Protein AF-A0A5J5WRI2-F1 (afdb_monomer_lite)

Structure (mmCIF, N/CA/C/O backbone):
data_AF-A0A5J5WRI2-F1
#
_entry.id   AF-A0A5J5WRI2-F1
#
loop_
_atom_site.group_PDB
_atom_site.id
_atom_site.type_symbol
_atom_site.label_atom_id
_atom_site.label_alt_id
_atom_site.label_comp_id
_atom_site.label_asym_id
_atom_site.label_entity_id
_atom_site.label_seq_id
_atom_site.pdbx_PDB_ins_code
_atom_site.Cartn_x
_atom_site.Cartn_y
_atom_site.Cartn_z
_atom_site.occupancy
_atom_site.B_iso_or_equiv
_atom_site.auth_seq_id
_atom_site.auth_comp_id
_atom_site.auth_asym_id
_atom_site.auth_atom_id
_atom_site.pdbx_PDB_model_num
ATOM 1 N N . MET A 1 1 ? -26.013 9.259 34.120 1.00 47.12 1 MET A N 1
ATOM 2 C CA . MET A 1 1 ? -24.662 9.067 33.527 1.00 47.12 1 MET A CA 1
ATOM 3 C C . MET A 1 1 ? -24.661 8.643 32.042 1.00 47.12 1 MET A C 1
ATOM 5 O O . MET A 1 1 ? -23.588 8.552 31.459 1.00 47.12 1 MET A O 1
ATOM 9 N N . ASN A 1 2 ? -25.816 8.474 31.375 1.00 51.12 2 ASN A N 1
ATOM 10 C CA . ASN A 1 2 ? -25.878 8.031 29.965 1.00 51.12 2 ASN A CA 1
ATOM 11 C C . ASN A 1 2 ? -25.776 9.169 28.921 1.00 51.12 2 ASN A C 1
ATOM 13 O O . ASN A 1 2 ? -25.507 8.913 27.748 1.00 51.12 2 ASN A O 1
ATOM 17 N N . CYS A 1 3 ? -25.937 10.432 29.332 1.00 43.62 3 CYS A N 1
ATOM 18 C CA . CYS A 1 3 ? -25.928 11.583 28.419 1.00 43.62 3 CYS A CA 1
ATOM 19 C C . CYS A 1 3 ? -24.511 11.920 27.908 1.00 43.62 3 CYS A C 1
ATOM 21 O O . CYS A 1 3 ? -24.298 12.023 26.702 1.00 43.62 3 CYS A O 1
ATOM 23 N N . ALA A 1 4 ? -23.508 11.954 28.797 1.00 54.38 4 ALA A N 1
ATOM 24 C CA . ALA A 1 4 ? -22.116 12.225 28.423 1.00 54.38 4 ALA A CA 1
ATOM 25 C C . ALA A 1 4 ? -21.570 11.183 27.431 1.00 54.38 4 ALA A C 1
ATOM 27 O O . ALA A 1 4 ? -21.011 11.538 26.400 1.00 54.38 4 ALA A O 1
ATOM 28 N N . ARG A 1 5 ? -21.821 9.890 27.676 1.00 55.22 5 ARG A N 1
ATOM 29 C CA . ARG A 1 5 ? -21.358 8.793 26.806 1.00 55.22 5 ARG A CA 1
ATOM 30 C C . ARG A 1 5 ? -21.960 8.867 25.390 1.00 55.22 5 ARG A C 1
ATOM 32 O O . ARG A 1 5 ? -21.313 8.469 24.425 1.00 55.22 5 ARG A O 1
ATOM 39 N N . THR A 1 6 ? -23.164 9.428 25.259 1.00 56.97 6 THR A N 1
ATOM 40 C CA . THR A 1 6 ? -23.837 9.655 23.969 1.00 56.97 6 THR A CA 1
ATOM 41 C C . THR A 1 6 ? -23.272 10.879 23.245 1.00 56.97 6 THR A C 1
ATOM 43 O O . THR A 1 6 ? 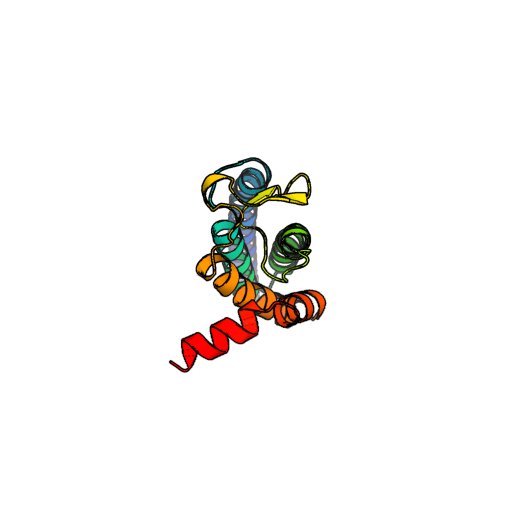-23.068 10.827 22.035 1.00 56.97 6 THR A O 1
ATOM 46 N N . ILE A 1 7 ? -22.947 11.951 23.977 1.00 61.53 7 ILE A N 1
ATOM 47 C CA . ILE A 1 7 ? -22.299 13.153 23.428 1.00 61.53 7 ILE A CA 1
ATOM 48 C C . ILE A 1 7 ? -20.899 12.817 22.911 1.00 61.53 7 ILE A C 1
ATOM 50 O O . ILE A 1 7 ? -20.597 13.159 21.771 1.00 61.53 7 ILE A O 1
ATOM 54 N N . TYR A 1 8 ? -20.089 12.076 23.678 1.00 56.31 8 TYR A N 1
ATOM 55 C CA . TYR A 1 8 ? -18.773 11.622 23.217 1.00 56.31 8 TYR A CA 1
ATOM 56 C C . TYR A 1 8 ? -18.894 10.756 21.964 1.00 56.31 8 TYR A C 1
ATOM 58 O O . TYR A 1 8 ? -18.266 11.079 20.967 1.00 56.31 8 TYR A O 1
ATOM 66 N N . LYS A 1 9 ? -19.780 9.748 21.938 1.00 59.00 9 LYS A N 1
ATOM 67 C CA . LYS A 1 9 ? -20.006 8.939 20.725 1.00 59.00 9 LYS A CA 1
ATOM 68 C C . LYS A 1 9 ? -20.426 9.777 19.518 1.00 59.00 9 LYS A C 1
ATOM 70 O O . LYS A 1 9 ? -19.949 9.523 18.419 1.00 59.00 9 LYS A O 1
ATOM 75 N N . LYS A 1 10 ? -21.291 10.778 19.704 1.00 67.62 10 LYS A N 1
ATOM 76 C CA . LYS A 1 10 ? -21.754 11.658 18.621 1.00 67.62 10 LYS A CA 1
ATOM 77 C C . LYS A 1 10 ? -20.638 12.585 18.131 1.00 67.62 10 LYS A C 1
ATOM 79 O O . LYS A 1 10 ? -20.540 12.816 16.930 1.00 67.62 10 LYS A O 1
ATOM 84 N N . LEU A 1 11 ? -19.779 13.061 19.035 1.00 64.38 11 LEU A N 1
ATOM 85 C CA . LEU A 1 11 ? -18.603 13.867 18.710 1.00 64.38 11 LEU A CA 1
ATOM 86 C C . LEU A 1 11 ? -17.560 13.036 17.947 1.00 64.38 11 LEU A C 1
ATOM 88 O O . LEU A 1 11 ? -17.089 13.481 16.902 1.00 64.38 11 LEU A O 1
ATOM 92 N N . THR A 1 12 ? -17.275 11.809 18.400 1.00 62.91 12 THR A N 1
ATOM 93 C CA . THR A 1 12 ? -16.354 10.876 17.734 1.00 62.91 12 THR A CA 1
ATOM 94 C C . THR A 1 12 ? -16.872 10.486 16.353 1.00 62.91 12 THR A C 1
ATOM 96 O O . THR A 1 12 ? -16.129 10.588 15.383 1.00 62.91 12 THR A O 1
ATOM 99 N N . LEU A 1 13 ? -18.164 10.159 16.209 1.00 65.38 13 LEU A N 1
ATOM 100 C CA . LEU A 1 13 ? -18.752 9.844 14.900 1.00 65.38 13 LEU A CA 1
ATOM 101 C C . LEU A 1 13 ? -18.693 11.032 13.929 1.00 65.38 13 LEU A C 1
ATOM 103 O O . LEU A 1 13 ? -18.528 10.842 12.725 1.00 65.38 13 LEU A O 1
ATOM 107 N N . CYS A 1 14 ? -18.855 12.257 14.435 1.00 68.25 14 CYS A N 1
ATOM 108 C CA . CYS A 1 14 ? -18.797 13.465 13.615 1.00 68.25 14 CYS A CA 1
ATOM 109 C C . CYS A 1 14 ? -17.360 13.755 13.156 1.00 68.25 14 CYS A C 1
ATOM 111 O O . CYS A 1 14 ? -17.143 14.061 11.985 1.00 68.25 14 CYS A O 1
ATOM 113 N N . LEU A 1 15 ? -16.378 13.586 14.050 1.00 68.56 15 LEU A N 1
ATOM 114 C CA . LEU A 1 15 ? -14.948 13.674 13.741 1.00 68.56 15 LEU A CA 1
ATOM 115 C C . LEU A 1 15 ? -14.525 12.619 12.716 1.00 68.56 15 LEU A C 1
ATOM 117 O O . LEU A 1 15 ? -13.955 12.980 11.688 1.00 68.56 15 LEU A O 1
ATOM 121 N N . VAL A 1 16 ? -14.881 11.351 12.938 1.00 67.69 16 VAL A N 1
ATOM 122 C CA . VAL A 1 16 ? -14.601 10.247 12.010 1.00 67.69 16 VAL A CA 1
ATOM 123 C C . VAL A 1 16 ? -15.222 10.531 10.647 1.00 67.69 16 VAL A C 1
ATOM 125 O O . VAL A 1 16 ? -14.511 10.506 9.650 1.00 67.69 16 VAL A O 1
ATOM 128 N N . ARG A 1 17 ? -16.500 10.927 10.575 1.00 66.69 17 ARG A N 1
ATOM 129 C CA . ARG A 1 17 ? -17.143 11.285 9.297 1.00 66.69 17 ARG A CA 1
ATOM 130 C C . ARG A 1 17 ? -16.430 12.418 8.566 1.00 66.69 17 ARG A C 1
ATOM 132 O O . ARG A 1 17 ? -16.285 12.346 7.346 1.00 66.69 17 ARG A O 1
ATOM 139 N N . ARG A 1 18 ? -15.957 13.438 9.286 1.00 71.44 18 ARG A N 1
ATOM 140 C CA . ARG A 1 18 ? -15.202 14.557 8.702 1.00 71.44 18 ARG A CA 1
ATOM 141 C C . ARG A 1 18 ? -13.844 14.103 8.167 1.00 71.44 18 ARG A C 1
ATOM 143 O O . ARG A 1 18 ? -13.451 14.506 7.073 1.00 71.44 18 ARG A O 1
ATOM 150 N N . ILE A 1 19 ? -13.162 13.227 8.904 1.00 69.81 19 ILE A N 1
ATOM 151 C CA . ILE A 1 19 ? -11.894 12.610 8.500 1.00 69.81 19 ILE A CA 1
ATOM 152 C C . ILE A 1 19 ? -12.114 11.741 7.253 1.00 69.81 19 ILE A C 1
ATOM 154 O O . ILE A 1 19 ? -11.434 11.935 6.247 1.00 69.81 19 ILE A O 1
ATOM 158 N N . THR A 1 20 ? -13.121 10.863 7.245 1.00 67.12 20 THR A N 1
ATOM 159 C CA . THR A 1 20 ? -13.437 10.003 6.096 1.00 67.12 20 THR A CA 1
ATOM 160 C C . THR A 1 20 ? -13.815 10.822 4.856 1.00 67.12 20 THR A C 1
ATOM 162 O O . THR A 1 20 ? -13.333 10.527 3.760 1.00 67.12 20 THR A O 1
ATOM 165 N N . GLN A 1 21 ? -14.618 11.882 4.999 1.00 65.19 21 GLN A N 1
ATOM 166 C CA . GLN A 1 21 ? -14.987 12.772 3.888 1.00 65.19 21 GLN A CA 1
ATOM 167 C C . GLN A 1 21 ? -13.797 13.567 3.335 1.00 65.19 21 GLN A C 1
ATOM 169 O O . GLN A 1 21 ? -13.744 13.801 2.133 1.00 65.19 21 GLN A O 1
ATOM 174 N N . SER A 1 22 ? -12.824 13.929 4.174 1.00 67.56 22 SER A N 1
ATOM 175 C CA . SER A 1 22 ? -11.595 14.617 3.750 1.00 67.56 22 SER A CA 1
ATOM 176 C C . SER A 1 22 ? -10.590 13.675 3.069 1.00 67.56 22 SER A C 1
ATOM 178 O O . SER A 1 22 ? -9.933 14.042 2.092 1.00 67.56 22 SER A O 1
ATOM 180 N N . ILE A 1 23 ? -10.501 12.427 3.538 1.00 68.38 23 ILE A N 1
ATOM 181 C CA . ILE A 1 23 ? -9.592 11.407 2.997 1.00 68.38 23 ILE A CA 1
ATOM 182 C C . ILE A 1 23 ? -10.042 10.927 1.610 1.00 68.38 23 ILE A C 1
ATOM 184 O O . ILE A 1 23 ? -9.216 10.755 0.718 1.00 68.38 23 ILE A O 1
ATOM 188 N N . THR A 1 24 ? -11.344 10.728 1.394 1.00 62.88 24 THR A N 1
ATOM 189 C CA . THR A 1 24 ? -11.886 10.125 0.158 1.00 62.88 24 THR A CA 1
ATOM 190 C C . THR A 1 24 ? -11.511 10.864 -1.148 1.00 62.88 24 THR A C 1
ATOM 192 O O . THR A 1 24 ? -11.066 10.196 -2.084 1.00 62.88 24 THR A O 1
ATOM 195 N N . PRO A 1 25 ? -11.597 12.207 -1.262 1.00 60.75 25 PRO A N 1
ATOM 196 C CA . PRO A 1 25 ? -11.154 12.920 -2.465 1.00 60.75 25 PRO A CA 1
ATOM 197 C C . PRO A 1 25 ? -9.628 12.918 -2.631 1.00 60.75 25 PRO A C 1
ATOM 199 O O . PRO A 1 25 ? -9.143 12.880 -3.761 1.00 60.75 25 PRO A O 1
ATOM 202 N N . ARG A 1 26 ? -8.861 12.899 -1.530 1.00 60.53 26 ARG A N 1
ATOM 203 C CA . ARG A 1 26 ? -7.394 12.792 -1.589 1.00 60.53 26 ARG A CA 1
ATOM 204 C C . ARG A 1 26 ? -6.964 11.426 -2.097 1.00 60.53 26 ARG A C 1
ATOM 206 O O . ARG A 1 26 ? -6.127 11.385 -2.987 1.00 60.53 26 ARG A O 1
ATOM 213 N N . LEU A 1 27 ? -7.586 10.346 -1.616 1.00 60.50 27 LEU A N 1
ATOM 214 C CA . LEU A 1 27 ? -7.405 8.996 -2.159 1.00 60.50 27 LEU A CA 1
ATOM 215 C C . LEU A 1 27 ? -7.680 8.981 -3.665 1.00 60.50 27 LEU A C 1
ATOM 217 O O . LEU A 1 27 ? -6.841 8.508 -4.417 1.00 60.50 27 LEU A O 1
ATOM 221 N N . ARG A 1 28 ? -8.761 9.624 -4.134 1.00 56.62 28 ARG A N 1
ATOM 222 C CA . ARG A 1 28 ? -9.063 9.763 -5.573 1.00 56.62 28 ARG A CA 1
ATOM 223 C C . ARG A 1 28 ? -7.919 10.387 -6.389 1.00 56.62 28 ARG A C 1
ATOM 225 O O . ARG A 1 28 ? -7.672 9.958 -7.512 1.00 56.62 28 ARG A O 1
ATOM 232 N N . ALA A 1 29 ? -7.195 11.348 -5.813 1.00 55.09 29 ALA A N 1
ATOM 233 C CA . ALA A 1 29 ? -6.032 11.974 -6.443 1.00 55.09 29 ALA A CA 1
ATOM 234 C C . ALA A 1 29 ? -4.800 11.048 -6.524 1.00 55.09 29 ALA A C 1
ATOM 236 O O . ALA A 1 29 ? -4.007 11.191 -7.460 1.00 55.09 29 ALA A O 1
ATOM 237 N N . TYR A 1 30 ? -4.661 10.078 -5.608 1.00 57.44 30 TYR A N 1
ATOM 238 C CA . TYR A 1 30 ? -3.641 9.025 -5.716 1.00 57.44 30 TYR A CA 1
ATOM 239 C C . TYR A 1 30 ? -3.890 8.117 -6.923 1.00 57.44 30 TYR A C 1
ATOM 241 O O . TYR A 1 30 ? -2.941 7.770 -7.614 1.00 57.44 30 TYR A O 1
ATOM 249 N N . TYR A 1 31 ? -5.147 7.791 -7.241 1.00 52.41 31 TYR A N 1
ATOM 250 C CA . TYR A 1 31 ? -5.450 6.919 -8.387 1.00 52.41 31 TYR A CA 1
ATOM 251 C C . TYR A 1 31 ? -5.267 7.592 -9.759 1.00 52.41 31 TYR A C 1
ATOM 253 O O . TYR A 1 31 ? -5.192 6.892 -10.764 1.00 52.41 31 TYR A O 1
ATOM 261 N N . ILE A 1 32 ? -5.242 8.929 -9.832 1.00 45.44 32 ILE A N 1
ATOM 262 C CA . ILE A 1 32 ? -5.311 9.672 -11.106 1.00 45.44 32 ILE A CA 1
ATOM 263 C C . ILE A 1 32 ? -3.975 10.300 -11.507 1.00 45.44 32 ILE A C 1
ATOM 265 O O . ILE A 1 32 ? -3.697 10.436 -12.698 1.00 45.44 32 ILE A O 1
ATOM 269 N N . THR A 1 33 ? -3.148 10.727 -10.554 1.00 42.94 33 THR A N 1
ATOM 270 C CA . THR A 1 33 ? -1.937 11.469 -10.919 1.00 42.94 33 THR A CA 1
ATOM 271 C C . THR A 1 33 ? -0.831 10.514 -11.385 1.00 42.94 33 THR A C 1
ATOM 273 O O . THR A 1 33 ? -0.615 9.506 -10.732 1.00 42.94 33 THR A O 1
ATOM 276 N N . PRO A 1 34 ? -0.095 10.803 -12.477 1.00 45.88 34 PRO A N 1
ATOM 277 C CA . PRO A 1 34 ? 1.120 10.098 -12.896 1.00 45.88 34 PRO A CA 1
ATOM 278 C C . PRO A 1 34 ? 2.374 10.899 -12.488 1.00 45.88 34 PRO A C 1
ATOM 280 O O . PRO A 1 34 ? 3.339 11.016 -13.235 1.00 45.88 34 PRO A O 1
ATOM 283 N N . LEU A 1 35 ? 2.347 11.540 -11.319 1.00 42.84 35 LEU A N 1
ATOM 284 C CA . LEU A 1 35 ? 3.485 12.286 -10.804 1.00 42.84 35 LEU A CA 1
ATOM 285 C C . LEU A 1 35 ? 4.537 11.322 -10.233 1.00 42.84 35 LEU A C 1
ATOM 287 O O . LEU A 1 35 ? 4.356 10.853 -9.123 1.00 42.84 35 LEU A O 1
ATOM 291 N N . PHE A 1 36 ? 5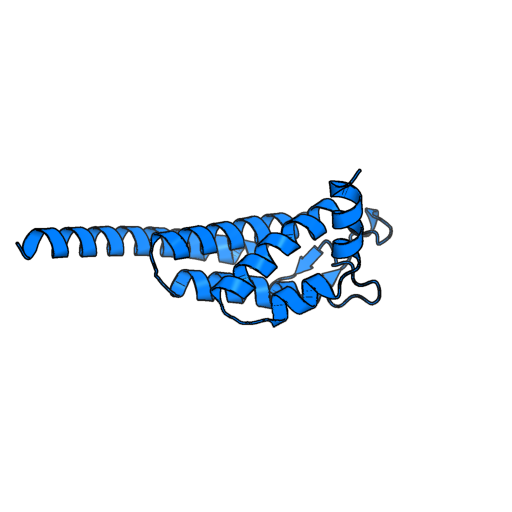.586 11.048 -11.014 1.00 39.28 36 PHE A N 1
ATOM 292 C CA . PHE A 1 36 ? 6.994 10.645 -10.760 1.00 39.28 36 PHE A CA 1
ATOM 293 C C . PHE A 1 36 ? 7.496 10.105 -9.385 1.00 39.28 36 PHE A C 1
ATOM 295 O O . PHE A 1 36 ? 8.605 9.589 -9.317 1.00 39.28 36 PHE A O 1
ATOM 302 N N . ARG A 1 37 ? 6.747 10.202 -8.283 1.00 50.62 37 ARG A N 1
ATOM 303 C CA . ARG A 1 37 ? 7.075 9.739 -6.930 1.00 50.62 37 ARG A CA 1
ATOM 304 C C . ARG A 1 37 ? 5.804 9.290 -6.196 1.00 50.62 37 ARG A C 1
ATOM 306 O O . ARG A 1 37 ? 5.317 9.965 -5.287 1.00 50.62 37 ARG A O 1
ATOM 313 N N . HIS A 1 38 ? 5.238 8.167 -6.627 1.00 60.31 38 HIS A N 1
ATOM 314 C CA . HIS A 1 38 ? 3.969 7.662 -6.087 1.00 60.31 38 HIS A CA 1
ATOM 315 C C . HIS A 1 38 ? 4.115 6.699 -4.925 1.00 60.31 38 HIS A C 1
ATOM 317 O O . HIS A 1 38 ? 3.280 6.719 -4.025 1.00 60.31 38 HIS A O 1
ATOM 323 N N . LEU A 1 39 ? 5.184 5.910 -4.896 1.00 62.31 39 LEU A N 1
ATOM 324 C CA . LEU A 1 39 ? 5.294 4.783 -3.975 1.00 62.31 39 LEU A CA 1
ATOM 325 C C . LEU A 1 39 ? 5.420 5.245 -2.507 1.00 62.31 39 LEU A C 1
ATOM 327 O O . LEU A 1 39 ? 4.564 4.931 -1.683 1.00 62.31 39 LEU A O 1
ATOM 331 N N . VAL A 1 40 ? 6.340 6.176 -2.216 1.00 66.88 40 VAL A N 1
ATOM 332 C CA . VAL A 1 40 ? 6.480 6.809 -0.881 1.00 66.88 40 VAL A CA 1
ATOM 333 C C . VAL A 1 40 ? 5.186 7.466 -0.400 1.00 66.88 40 VAL A C 1
ATOM 335 O O . VAL A 1 40 ? 4.868 7.474 0.791 1.00 66.88 40 VAL A O 1
ATOM 338 N N . ARG A 1 41 ? 4.421 8.061 -1.320 1.00 67.69 41 ARG A N 1
ATOM 339 C CA . ARG A 1 41 ? 3.186 8.753 -0.960 1.00 67.69 41 ARG A CA 1
ATOM 340 C C . ARG A 1 41 ? 2.103 7.752 -0.543 1.00 67.69 41 ARG A C 1
ATOM 342 O O . ARG A 1 41 ? 1.348 8.044 0.382 1.00 67.69 41 ARG A O 1
ATOM 349 N N . CYS A 1 42 ? 2.052 6.591 -1.194 1.00 72.62 42 CYS A N 1
ATOM 350 C CA . CYS A 1 42 ? 1.136 5.514 -0.834 1.00 72.62 42 CYS A CA 1
ATOM 351 C C . CYS A 1 42 ? 1.490 4.927 0.536 1.00 72.62 42 CYS A C 1
ATOM 353 O O . CYS A 1 42 ? 0.592 4.790 1.362 1.00 72.62 42 CYS A O 1
ATOM 355 N N . ASN A 1 43 ? 2.781 4.733 0.833 1.00 75.19 43 ASN A N 1
ATOM 356 C CA . ASN A 1 43 ? 3.252 4.257 2.144 1.00 75.19 43 ASN A CA 1
ATOM 357 C C . ASN A 1 43 ? 2.769 5.169 3.279 1.00 75.19 43 ASN A C 1
ATOM 359 O O . ASN A 1 43 ? 2.150 4.721 4.239 1.00 75.19 43 ASN A O 1
ATOM 363 N N . ARG A 1 44 ? 2.932 6.489 3.119 1.00 77.75 44 ARG A N 1
ATOM 364 C CA . ARG A 1 44 ? 2.451 7.472 4.107 1.00 77.75 44 ARG A CA 1
ATOM 365 C C . ARG A 1 44 ? 0.929 7.470 4.268 1.00 77.75 44 ARG A C 1
ATOM 367 O O . ARG A 1 44 ? 0.430 7.770 5.351 1.00 77.75 44 ARG A O 1
ATOM 374 N N . ALA A 1 45 ? 0.187 7.192 3.197 1.00 82.12 45 ALA A N 1
ATOM 375 C CA . ALA A 1 45 ? -1.266 7.085 3.260 1.00 82.12 45 ALA A CA 1
ATOM 376 C C . ALA A 1 45 ? -1.697 5.818 4.015 1.00 82.12 45 ALA A C 1
ATOM 378 O O . ALA A 1 45 ? -2.575 5.907 4.871 1.00 82.12 45 ALA A O 1
ATOM 379 N N . VAL A 1 46 ? -1.055 4.678 3.745 1.00 85.25 46 VAL A N 1
ATOM 380 C CA . VAL A 1 46 ? -1.298 3.398 4.430 1.00 85.25 46 VAL A CA 1
ATOM 381 C C . VAL A 1 46 ? -0.984 3.518 5.924 1.00 85.25 46 VAL A C 1
ATOM 383 O O . VAL A 1 46 ? -1.875 3.278 6.739 1.00 85.25 46 VAL A O 1
ATOM 386 N N . GLY A 1 47 ? 0.198 4.017 6.294 1.00 86.12 47 GLY A N 1
ATOM 387 C CA . GLY A 1 47 ? 0.577 4.207 7.700 1.00 86.12 47 GLY A CA 1
ATOM 388 C C . GLY A 1 47 ? -0.318 5.203 8.446 1.00 86.12 47 GLY A C 1
ATOM 389 O O . GLY A 1 47 ? -0.676 4.994 9.608 1.00 86.12 47 GLY A O 1
ATOM 390 N N . GLY A 1 48 ? -0.779 6.261 7.767 1.00 87.19 48 GLY A N 1
ATOM 391 C CA . GLY A 1 48 ? -1.756 7.201 8.328 1.00 87.19 48 GLY A CA 1
ATOM 392 C C . GLY A 1 48 ? -3.131 6.568 8.578 1.00 87.19 48 GLY A C 1
ATOM 393 O O . GLY A 1 48 ? -3.767 6.842 9.600 1.00 87.19 48 GLY A O 1
ATOM 394 N N . LEU A 1 49 ? -3.589 5.699 7.672 1.00 86.44 49 LEU A N 1
ATOM 395 C CA . LEU A 1 49 ? -4.842 4.956 7.828 1.00 86.44 49 LEU A CA 1
ATOM 396 C C . LEU A 1 49 ? -4.742 3.914 8.949 1.00 86.44 49 LEU A C 1
ATOM 398 O O . LEU A 1 49 ? -5.662 3.832 9.760 1.00 86.44 49 LEU A O 1
ATOM 402 N N . LEU A 1 50 ? -3.620 3.196 9.050 1.00 86.62 50 LEU A N 1
ATOM 403 C CA . LEU A 1 50 ? -3.345 2.247 10.136 1.00 86.62 50 LEU A CA 1
ATOM 404 C C . LEU A 1 50 ? -3.306 2.939 11.502 1.00 86.62 50 LEU A C 1
ATOM 406 O O . LEU A 1 50 ? -3.965 2.498 12.438 1.00 86.62 50 LEU A O 1
ATOM 410 N N . SER A 1 51 ? -2.633 4.087 11.600 1.00 86.75 51 SER A N 1
ATOM 411 C CA . SER A 1 51 ? -2.610 4.882 12.837 1.00 86.75 51 SER A CA 1
ATOM 412 C C . SER A 1 51 ? -4.013 5.346 13.240 1.00 86.75 51 SER A C 1
ATOM 414 O O . SER A 1 51 ? -4.374 5.350 14.414 1.00 86.75 51 SER A O 1
ATOM 416 N N . THR A 1 52 ? -4.838 5.727 12.259 1.00 85.44 52 THR A N 1
ATOM 417 C CA . THR A 1 52 ? -6.227 6.137 12.513 1.00 85.44 52 THR A CA 1
ATOM 418 C C . THR A 1 52 ? -7.087 4.950 12.944 1.00 85.44 52 THR A C 1
ATOM 420 O O . THR A 1 52 ? -7.946 5.113 13.809 1.00 85.44 52 THR A O 1
ATOM 423 N N . TYR A 1 53 ? -6.853 3.761 12.384 1.00 86.88 53 TYR A N 1
ATOM 424 C CA . TYR A 1 53 ? -7.492 2.520 12.820 1.00 86.88 53 TYR A CA 1
ATOM 425 C C . TYR A 1 53 ? -7.151 2.202 14.280 1.00 86.88 53 TYR A C 1
ATOM 427 O O . TYR A 1 53 ? -8.067 2.012 15.072 1.00 86.88 53 TYR A O 1
ATOM 435 N N . ASP A 1 54 ? -5.875 2.267 14.665 1.00 84.94 54 ASP A N 1
ATOM 436 C CA . ASP A 1 54 ? -5.443 2.008 16.045 1.00 84.94 54 ASP A CA 1
ATOM 437 C C . ASP A 1 54 ? -6.049 3.022 17.049 1.00 84.94 54 ASP A C 1
ATOM 439 O O . ASP A 1 54 ? -6.325 2.674 18.196 1.00 84.94 54 ASP A O 1
ATOM 443 N N . LEU A 1 55 ? -6.316 4.266 16.622 1.00 84.00 55 LEU A N 1
ATOM 444 C CA . LEU A 1 55 ? -6.930 5.311 17.461 1.00 84.00 55 LEU A CA 1
ATOM 445 C C . LEU A 1 55 ? -8.466 5.266 17.520 1.00 84.00 55 LEU A C 1
ATOM 447 O O . LEU A 1 55 ? -9.052 5.631 18.539 1.00 84.00 55 LEU A O 1
ATOM 451 N N . SER A 1 56 ? -9.129 4.902 16.421 1.00 82.50 56 SER A N 1
ATOM 452 C CA . SER A 1 56 ? -10.599 4.933 16.306 1.00 82.50 56 SER A CA 1
ATOM 453 C C . SER A 1 56 ? -11.259 3.577 16.547 1.00 82.50 56 SER A C 1
ATOM 455 O O . SER A 1 56 ? -12.401 3.535 16.998 1.00 82.50 56 SER A O 1
ATOM 457 N N . GLY A 1 57 ? -10.558 2.481 16.250 1.00 82.06 57 GLY A N 1
ATOM 458 C CA . GLY A 1 57 ? -11.107 1.126 16.210 1.00 82.06 57 GLY A CA 1
ATOM 459 C C . GLY A 1 57 ? -12.064 0.870 15.037 1.00 82.06 57 GLY A C 1
ATOM 460 O O . GLY A 1 57 ? -12.726 -0.165 15.014 1.00 82.06 57 GLY A O 1
ATOM 461 N N . ASP A 1 58 ? -12.176 1.793 14.074 1.00 83.19 58 ASP A N 1
ATOM 462 C CA . ASP A 1 58 ? -13.117 1.670 12.958 1.00 83.19 58 ASP A CA 1
ATOM 463 C C . ASP A 1 58 ? -12.505 0.897 11.777 1.00 83.19 58 ASP A C 1
ATOM 465 O O . ASP A 1 58 ? -11.616 1.392 11.078 1.00 83.19 58 ASP A O 1
ATOM 469 N N . ASN A 1 59 ? -13.065 -0.277 11.467 1.00 84.00 59 ASN A N 1
ATOM 470 C CA . ASN A 1 59 ? -12.615 -1.156 10.371 1.00 84.00 59 ASN A CA 1
ATOM 471 C C . ASN A 1 59 ? -12.601 -0.493 8.981 1.00 84.00 59 ASN A C 1
ATOM 473 O O . ASN A 1 59 ? -11.873 -0.933 8.096 1.00 84.00 59 ASN A O 1
ATOM 477 N N . ILE A 1 60 ? -13.345 0.601 8.786 1.00 85.12 60 ILE A N 1
ATOM 478 C CA . ILE A 1 60 ? -13.383 1.357 7.522 1.00 85.12 60 ILE A CA 1
ATOM 479 C C . ILE A 1 60 ? -11.980 1.845 7.122 1.00 85.12 60 ILE A C 1
ATOM 481 O O . ILE A 1 60 ? -11.655 1.909 5.934 1.00 85.12 60 ILE A O 1
ATOM 485 N N . PHE A 1 61 ? -11.136 2.213 8.091 1.00 85.31 61 PHE A N 1
ATOM 486 C CA . PHE A 1 61 ? -9.771 2.663 7.803 1.00 85.31 61 PHE A CA 1
ATOM 487 C C . PHE A 1 61 ? -8.866 1.503 7.391 1.00 85.31 61 PHE A C 1
ATOM 489 O O . PHE A 1 61 ? -8.071 1.657 6.463 1.00 85.31 61 PHE A O 1
ATOM 496 N N . LEU A 1 62 ? -9.045 0.340 8.020 1.00 86.81 62 LEU A N 1
ATOM 497 C CA . LEU A 1 62 ? -8.324 -0.884 7.686 1.00 86.81 62 LEU A CA 1
ATOM 498 C C . LEU A 1 62 ? -8.684 -1.376 6.276 1.00 86.81 62 LEU A C 1
ATOM 500 O O . LEU A 1 62 ? -7.795 -1.679 5.486 1.00 86.81 62 LEU A O 1
ATOM 504 N N . GLU A 1 63 ? -9.971 -1.372 5.917 1.00 87.12 63 GLU A N 1
ATOM 505 C CA . GLU A 1 63 ? -10.440 -1.732 4.570 1.00 87.12 63 GLU A CA 1
ATOM 506 C C . GLU A 1 63 ? -9.854 -0.816 3.488 1.00 87.12 63 GLU A C 1
ATOM 508 O O . GLU A 1 63 ? -9.435 -1.282 2.428 1.00 87.12 63 GLU A O 1
ATOM 513 N N . LYS A 1 64 ? -9.761 0.492 3.759 1.00 85.25 64 LYS A N 1
ATOM 514 C CA . LYS A 1 64 ? -9.135 1.445 2.831 1.00 85.25 64 LYS A CA 1
ATOM 515 C C . LYS A 1 64 ? -7.630 1.234 2.703 1.00 85.25 64 LYS A C 1
ATOM 517 O O . LYS A 1 6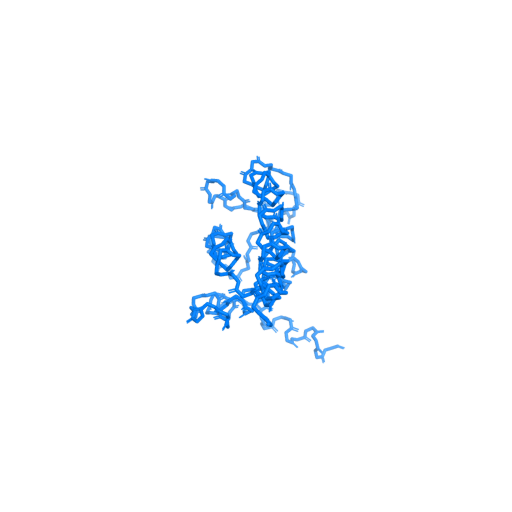4 ? -7.106 1.339 1.598 1.00 85.25 64 LYS A O 1
ATOM 522 N N . ALA A 1 65 ? -6.937 0.953 3.807 1.00 86.94 65 ALA A N 1
ATOM 523 C CA . ALA A 1 65 ? -5.510 0.637 3.777 1.00 86.94 65 ALA A CA 1
ATOM 524 C C . ALA A 1 65 ? -5.252 -0.627 2.941 1.00 86.94 65 ALA A C 1
ATOM 526 O O . ALA A 1 65 ? -4.349 -0.641 2.104 1.00 86.94 65 ALA A O 1
ATOM 527 N N . ARG A 1 66 ? -6.115 -1.638 3.098 1.00 88.12 66 ARG A N 1
ATOM 528 C CA . ARG A 1 66 ? -6.094 -2.876 2.318 1.00 88.12 66 ARG A CA 1
ATOM 529 C C . ARG A 1 66 ? -6.293 -2.634 0.817 1.00 88.12 66 ARG A C 1
ATOM 531 O O . ARG A 1 66 ? -5.509 -3.156 0.037 1.00 88.12 66 ARG A O 1
ATOM 538 N N . ASP A 1 67 ? -7.275 -1.826 0.402 1.00 85.62 67 ASP A N 1
ATOM 539 C CA . ASP A 1 67 ? -7.502 -1.522 -1.030 1.00 85.62 67 ASP A CA 1
ATOM 540 C C . ASP A 1 67 ? -6.285 -0.847 -1.682 1.00 85.62 67 ASP A C 1
ATOM 542 O O . ASP A 1 67 ? -5.949 -1.145 -2.827 1.00 85.62 67 ASP A O 1
ATOM 546 N N . ILE A 1 68 ? -5.586 0.033 -0.959 1.00 82.75 68 ILE A N 1
ATOM 547 C CA . ILE A 1 68 ? -4.359 0.662 -1.469 1.00 82.75 68 ILE A CA 1
ATOM 548 C C . ILE A 1 68 ? -3.244 -0.379 -1.591 1.00 82.75 68 ILE A C 1
ATOM 550 O O . ILE A 1 68 ? -2.617 -0.470 -2.643 1.00 82.75 68 ILE A O 1
ATOM 554 N N . ALA A 1 69 ? -3.015 -1.178 -0.547 1.00 84.62 69 ALA A N 1
ATOM 555 C CA . ALA A 1 69 ? -1.961 -2.188 -0.542 1.00 84.62 69 ALA A CA 1
ATOM 556 C C . ALA A 1 69 ? -2.188 -3.284 -1.594 1.00 84.62 69 ALA A C 1
ATOM 558 O O . ALA A 1 69 ? -1.252 -3.668 -2.289 1.00 84.62 69 ALA A O 1
ATOM 559 N N . ASP A 1 70 ? -3.431 -3.731 -1.790 1.00 85.38 70 ASP A N 1
ATOM 560 C CA . ASP A 1 70 ? -3.777 -4.728 -2.811 1.00 85.38 70 ASP A CA 1
ATOM 561 C C . ASP A 1 70 ? -3.454 -4.232 -4.230 1.00 85.38 70 ASP A C 1
ATOM 563 O O . ASP A 1 70 ? -3.053 -5.013 -5.090 1.00 85.38 70 ASP A O 1
ATOM 567 N N . ARG A 1 71 ? -3.548 -2.921 -4.470 1.00 81.12 71 ARG A N 1
ATOM 568 C CA . ARG A 1 71 ? -3.165 -2.297 -5.748 1.00 81.12 71 ARG A CA 1
ATOM 569 C C . ARG A 1 71 ? -1.671 -2.045 -5.886 1.00 81.12 71 ARG A C 1
ATOM 571 O O . ARG A 1 71 ? -1.218 -1.815 -7.003 1.00 81.12 71 ARG A O 1
ATOM 578 N N . LEU A 1 72 ? -0.928 -2.058 -4.782 1.00 79.69 72 LEU A N 1
ATOM 579 C CA . LEU A 1 72 ? 0.532 -1.986 -4.777 1.00 79.69 72 LEU A CA 1
ATOM 580 C C . LEU A 1 72 ? 1.171 -3.359 -5.021 1.00 79.69 72 LEU A C 1
ATOM 582 O O . LEU A 1 72 ? 2.273 -3.411 -5.554 1.00 79.69 72 LEU A O 1
ATOM 586 N N . LEU A 1 73 ? 0.477 -4.467 -4.729 1.00 81.50 73 LEU A N 1
ATOM 587 C CA . LEU A 1 73 ? 0.995 -5.831 -4.930 1.00 81.50 73 LEU A CA 1
ATOM 588 C C . LEU A 1 73 ? 1.593 -6.106 -6.327 1.00 81.50 73 LEU A C 1
ATOM 590 O O . LEU A 1 73 ? 2.650 -6.734 -6.377 1.00 81.50 73 LEU A O 1
ATOM 594 N N . PRO A 1 74 ? 1.011 -5.640 -7.452 1.00 79.19 74 PRO A N 1
ATOM 595 C CA . PRO A 1 74 ? 1.605 -5.837 -8.776 1.00 79.19 74 PRO A CA 1
ATOM 596 C C . PRO A 1 74 ? 2.966 -5.152 -8.956 1.00 79.19 74 PRO A C 1
ATOM 598 O O . PRO A 1 74 ? 3.734 -5.552 -9.823 1.00 79.19 74 PRO A O 1
ATOM 601 N N . ALA A 1 75 ? 3.298 -4.139 -8.145 1.00 76.69 75 ALA A N 1
ATOM 602 C CA . ALA A 1 75 ? 4.607 -3.486 -8.201 1.00 76.69 75 ALA A CA 1
ATOM 603 C C . ALA A 1 75 ? 5.742 -4.439 -7.811 1.00 76.69 75 ALA A C 1
ATOM 605 O O . ALA A 1 75 ? 6.868 -4.245 -8.259 1.00 76.69 75 ALA A O 1
ATOM 606 N N . TRP A 1 76 ? 5.433 -5.450 -6.994 1.00 76.31 76 TRP A N 1
ATOM 607 C CA . TRP A 1 76 ? 6.368 -6.440 -6.465 1.00 76.31 76 TRP A CA 1
ATOM 608 C C . TRP A 1 76 ? 6.535 -7.660 -7.375 1.00 76.31 76 TRP A C 1
ATOM 610 O O . TRP A 1 76 ? 7.383 -8.507 -7.105 1.00 76.31 76 TRP A O 1
ATOM 620 N N . ASP A 1 77 ? 5.736 -7.774 -8.440 1.00 77.94 77 ASP A N 1
ATOM 621 C CA . ASP A 1 77 ? 5.816 -8.883 -9.391 1.00 77.94 77 ASP A CA 1
ATOM 622 C C . ASP A 1 77 ? 6.928 -8.627 -10.416 1.00 77.94 77 ASP A C 1
ATOM 624 O O . ASP A 1 77 ? 6.690 -8.315 -11.584 1.00 77.94 77 ASP A O 1
ATOM 628 N N . THR A 1 78 ? 8.173 -8.674 -9.940 1.00 75.75 78 THR A N 1
ATOM 629 C CA . THR A 1 78 ? 9.366 -8.482 -10.766 1.00 75.75 78 THR A CA 1
ATOM 630 C C . THR A 1 78 ? 10.274 -9.707 -10.685 1.00 75.75 78 THR A C 1
ATOM 632 O O . THR A 1 78 ? 10.422 -10.303 -9.616 1.00 75.75 78 THR A O 1
ATOM 635 N N . PRO A 1 79 ? 10.939 -10.091 -11.789 1.00 71.81 79 PRO A N 1
ATOM 636 C CA . PRO A 1 79 ? 11.832 -11.251 -11.797 1.00 71.81 79 PRO A CA 1
ATOM 637 C C . PRO A 1 79 ? 13.055 -11.076 -10.882 1.00 71.81 79 PRO A C 1
ATOM 639 O O . PRO A 1 79 ? 13.659 -12.063 -10.474 1.00 71.81 79 PRO A O 1
ATOM 642 N N . SER A 1 80 ? 13.424 -9.836 -10.547 1.00 69.56 80 SER A N 1
ATOM 643 C CA . SER A 1 80 ? 14.509 -9.512 -9.614 1.00 69.56 80 SER A CA 1
ATOM 644 C C . SER A 1 80 ? 14.069 -9.488 -8.143 1.00 69.56 80 SER A C 1
ATOM 646 O O . SER A 1 80 ? 14.923 -9.466 -7.256 1.00 69.56 80 SER A O 1
ATOM 648 N N . GLY A 1 81 ? 12.761 -9.477 -7.858 1.00 70.88 81 GLY A N 1
ATOM 649 C CA . GLY A 1 81 ? 12.230 -9.307 -6.503 1.00 70.88 81 GLY A CA 1
ATOM 650 C C . GLY A 1 81 ? 12.472 -7.910 -5.919 1.00 70.88 81 GLY A C 1
ATOM 651 O O . GLY A 1 81 ? 12.484 -7.750 -4.701 1.00 70.88 81 GLY A O 1
ATOM 652 N N . ILE A 1 82 ? 12.718 -6.905 -6.767 1.00 73.12 82 ILE A N 1
ATOM 653 C CA . ILE A 1 82 ? 12.787 -5.491 -6.374 1.00 73.12 82 ILE A CA 1
ATOM 654 C C . ILE A 1 82 ? 11.583 -4.777 -6.994 1.00 73.12 82 ILE A C 1
ATOM 656 O O . ILE A 1 82 ? 11.404 -4.883 -8.213 1.00 73.12 82 ILE A O 1
ATOM 660 N N . PRO A 1 83 ? 10.756 -4.064 -6.209 1.00 73.00 83 PRO A N 1
ATOM 661 C CA . PRO A 1 83 ? 9.549 -3.458 -6.742 1.00 73.00 83 PRO A CA 1
ATOM 662 C C . PRO A 1 83 ? 9.859 -2.328 -7.732 1.00 73.00 83 PRO A C 1
ATOM 664 O O . PRO A 1 83 ? 10.901 -1.666 -7.669 1.00 73.00 83 PRO A O 1
ATOM 667 N N . TYR A 1 84 ? 8.938 -2.103 -8.666 1.00 74.25 84 TYR A N 1
ATOM 668 C CA . TYR A 1 84 ? 9.004 -0.981 -9.602 1.00 74.25 84 TYR A CA 1
ATOM 669 C C . TYR A 1 84 ? 8.737 0.357 -8.894 1.00 74.25 84 TYR A C 1
ATOM 671 O O . TYR A 1 84 ? 7.821 0.467 -8.083 1.00 74.25 84 TYR A O 1
ATOM 679 N N . ASN A 1 85 ? 9.468 1.417 -9.257 1.00 68.56 85 ASN A N 1
ATOM 680 C CA . ASN A 1 85 ? 9.320 2.729 -8.600 1.00 68.56 85 ASN A CA 1
ATOM 681 C C . ASN A 1 85 ? 7.999 3.448 -8.935 1.00 68.56 85 ASN A C 1
ATOM 683 O O . ASN A 1 85 ? 7.548 4.324 -8.188 1.00 68.56 85 ASN A O 1
ATOM 687 N N . ILE A 1 86 ? 7.414 3.157 -10.102 1.00 68.44 86 ILE A N 1
ATOM 688 C CA . ILE A 1 86 ? 6.191 3.800 -10.583 1.00 68.44 86 ILE A CA 1
ATOM 689 C C . ILE A 1 86 ? 5.141 2.724 -10.806 1.00 68.44 86 ILE A C 1
ATOM 691 O O . ILE A 1 86 ? 5.336 1.805 -11.596 1.00 68.44 86 ILE A O 1
ATOM 695 N N . ILE A 1 87 ? 3.993 2.887 -10.155 1.00 69.00 87 ILE A N 1
ATOM 696 C CA . ILE A 1 87 ? 2.813 2.062 -10.383 1.00 69.00 87 ILE A CA 1
ATOM 697 C C . ILE A 1 87 ? 1.595 2.938 -10.634 1.00 69.00 87 ILE A C 1
ATOM 699 O O . ILE A 1 87 ? 1.338 3.922 -9.938 1.00 69.00 87 ILE A O 1
ATOM 703 N N . ASN A 1 88 ? 0.830 2.576 -11.658 1.00 67.56 88 ASN A N 1
ATOM 704 C CA . ASN A 1 88 ? -0.469 3.164 -11.912 1.00 67.56 88 ASN A CA 1
ATOM 705 C C . ASN A 1 88 ? -1.537 2.406 -11.109 1.00 67.56 88 ASN A C 1
ATOM 707 O O . ASN A 1 88 ? -1.975 1.339 -11.519 1.00 67.56 88 ASN A O 1
ATOM 711 N N . LEU A 1 89 ? -2.012 2.984 -10.004 1.00 65.00 89 LEU A N 1
ATOM 712 C CA . LEU A 1 89 ? -3.022 2.374 -9.120 1.00 65.00 89 LEU A CA 1
ATOM 713 C C . LEU A 1 89 ? -4.404 2.160 -9.774 1.00 65.00 89 LEU A C 1
ATOM 715 O O . LEU A 1 89 ? -5.251 1.457 -9.215 1.00 65.00 89 LEU A O 1
ATOM 719 N N . ALA A 1 90 ? -4.672 2.796 -10.920 1.00 64.81 90 ALA A N 1
ATOM 720 C CA . ALA A 1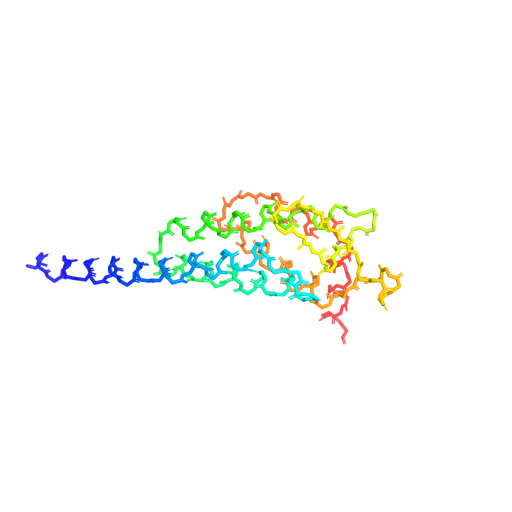 90 ? -5.917 2.623 -11.668 1.00 64.81 90 ALA A CA 1
ATOM 721 C C . ALA A 1 90 ? -5.836 1.496 -12.706 1.00 64.81 90 ALA A C 1
ATOM 723 O O . ALA A 1 90 ? -6.849 0.860 -12.982 1.00 64.81 90 ALA A O 1
ATOM 724 N N . ARG A 1 91 ? -4.654 1.255 -13.290 1.00 63.81 91 ARG A N 1
ATOM 725 C CA . ARG A 1 91 ? -4.444 0.231 -14.333 1.00 63.81 91 ARG A CA 1
ATOM 726 C C . ARG A 1 91 ? -3.608 -0.967 -13.878 1.00 63.81 91 ARG A C 1
ATOM 728 O O . ARG A 1 91 ? -3.518 -1.929 -14.623 1.00 63.81 91 ARG A O 1
ATOM 735 N N . GLY A 1 92 ? -2.974 -0.901 -12.710 1.00 63.06 92 GLY A N 1
ATOM 736 C CA . GLY A 1 92 ? -2.047 -1.919 -12.205 1.00 63.06 92 GLY A CA 1
ATOM 737 C C . GLY A 1 92 ? -0.700 -1.976 -12.935 1.00 63.06 92 GLY A C 1
ATOM 738 O O . GLY A 1 92 ? 0.153 -2.769 -12.560 1.00 63.06 92 GLY A O 1
ATOM 739 N N . ASN A 1 93 ? -0.480 -1.139 -13.955 1.00 66.94 93 ASN A N 1
ATOM 740 C CA . ASN A 1 93 ? 0.765 -1.146 -14.719 1.00 66.94 93 ASN A CA 1
ATOM 741 C C . ASN A 1 93 ? 1.891 -0.519 -13.899 1.00 66.94 93 ASN A C 1
ATOM 743 O O . ASN A 1 93 ? 1.864 0.684 -13.614 1.00 66.94 93 ASN A O 1
ATOM 747 N N . ALA A 1 94 ? 2.873 -1.342 -13.558 1.00 66.81 94 ALA A N 1
ATOM 748 C CA . ALA A 1 94 ? 4.097 -0.938 -12.901 1.00 66.81 94 ALA A CA 1
ATOM 749 C C . ALA A 1 94 ? 5.234 -0.835 -13.932 1.00 66.81 94 ALA A C 1
ATOM 751 O O . ALA A 1 94 ? 5.339 -1.667 -14.832 1.00 66.81 94 ALA A O 1
ATOM 752 N N . HIS A 1 95 ? 6.043 0.220 -13.857 1.00 66.31 95 HIS A N 1
ATOM 753 C CA . HIS A 1 95 ? 7.200 0.403 -14.730 1.00 66.31 95 HIS A CA 1
ATOM 754 C C . HIS A 1 95 ? 8.319 1.151 -14.004 1.00 66.31 95 HIS A C 1
ATOM 756 O O . HIS A 1 95 ? 8.065 1.961 -13.110 1.00 66.31 95 HIS A O 1
ATOM 762 N N . ASN A 1 96 ? 9.567 0.936 -14.428 1.00 62.19 96 ASN A N 1
ATOM 763 C CA . ASN A 1 96 ? 10.676 1.763 -13.964 1.00 62.19 96 ASN A CA 1
ATOM 764 C C . ASN A 1 96 ? 10.813 3.045 -14.799 1.00 62.19 96 ASN A C 1
ATOM 766 O O . ASN A 1 96 ? 10.473 3.059 -15.988 1.00 62.19 96 ASN A O 1
ATOM 770 N N . PRO A 1 97 ? 11.248 4.159 -14.188 1.00 60.12 97 PRO A N 1
ATOM 771 C CA . PRO A 1 97 ? 11.505 5.387 -14.918 1.00 60.12 97 PRO A CA 1
ATOM 772 C C . PRO A 1 97 ? 12.638 5.191 -15.936 1.00 60.12 97 PRO A C 1
ATOM 774 O O . PRO A 1 97 ? 13.686 4.651 -15.602 1.00 60.12 97 PRO A O 1
ATOM 777 N N . GLY A 1 98 ? 12.482 5.693 -17.163 1.00 57.25 98 GLY A N 1
ATOM 778 C CA . GLY A 1 98 ? 13.521 5.547 -18.198 1.00 57.25 98 GLY A CA 1
ATOM 779 C C . GLY A 1 98 ? 14.862 6.218 -17.859 1.00 57.25 98 GLY A C 1
ATOM 780 O O . GLY A 1 98 ? 15.896 5.818 -18.378 1.00 57.25 98 GLY A O 1
ATOM 781 N N . TRP A 1 99 ? 14.869 7.207 -16.959 1.00 59.53 99 TRP A N 1
ATOM 782 C CA . TRP A 1 99 ? 16.082 7.914 -16.530 1.00 59.53 99 TRP A CA 1
ATOM 783 C C . TRP A 1 99 ? 16.885 7.168 -15.457 1.00 59.53 99 TRP A C 1
ATOM 785 O O . TRP A 1 99 ? 18.050 7.495 -15.262 1.00 59.53 99 TRP A O 1
ATOM 795 N N . THR A 1 100 ? 16.297 6.176 -14.774 1.00 59.88 100 THR A N 1
ATOM 796 C CA . THR A 1 100 ? 17.046 5.314 -13.844 1.00 59.88 100 THR A CA 1
ATOM 797 C C . THR A 1 100 ? 17.710 4.143 -14.562 1.00 59.88 100 THR A C 1
ATOM 799 O O . THR A 1 100 ? 18.221 3.251 -13.905 1.00 59.88 100 THR A O 1
ATOM 802 N N . GLY A 1 101 ? 17.665 4.080 -15.900 1.00 58.97 101 GLY A N 1
ATOM 803 C CA . GLY A 1 101 ? 18.198 2.936 -16.648 1.00 58.97 101 GLY A CA 1
ATOM 804 C C . GLY A 1 101 ? 17.471 1.616 -16.361 1.00 58.97 101 GLY A C 1
ATOM 805 O O . GLY A 1 101 ? 17.957 0.561 -16.751 1.00 58.97 101 GLY A O 1
ATOM 806 N N . GLY A 1 102 ? 16.308 1.666 -15.700 1.00 62.50 102 GLY A N 1
ATOM 807 C CA . GLY A 1 102 ? 15.616 0.480 -15.199 1.00 62.50 102 GLY A CA 1
ATOM 808 C C . GLY A 1 102 ? 15.899 0.156 -13.730 1.00 62.50 102 GLY A C 1
ATOM 809 O O . GLY A 1 102 ? 15.327 -0.814 -13.241 1.00 62.50 102 GLY A O 1
ATOM 810 N N . ASP A 1 103 ? 16.685 0.966 -13.015 1.00 62.47 103 ASP A N 1
ATOM 811 C CA . ASP A 1 103 ? 16.998 0.737 -11.604 1.00 62.47 103 ASP A CA 1
ATOM 812 C C . ASP A 1 103 ? 15.880 1.205 -10.663 1.00 62.47 103 ASP A C 1
ATOM 814 O O . ASP A 1 103 ? 15.219 2.234 -10.878 1.00 62.47 103 ASP A O 1
ATOM 818 N N . SER A 1 104 ? 15.700 0.445 -9.584 1.00 67.50 104 SER A N 1
ATOM 819 C CA . SER A 1 104 ? 14.766 0.738 -8.497 1.00 67.50 104 SER A CA 1
ATOM 820 C C . SER A 1 104 ? 15.460 1.459 -7.338 1.00 67.50 104 SER A C 1
ATOM 822 O O . SER A 1 104 ? 16.613 1.187 -7.006 1.00 67.50 104 SER A O 1
ATOM 824 N N . ILE A 1 105 ? 14.756 2.390 -6.695 1.00 71.56 105 ILE A N 1
ATOM 825 C CA . ILE A 1 105 ? 15.276 3.153 -5.558 1.00 71.56 105 ILE A CA 1
ATOM 826 C C . ILE A 1 105 ? 15.077 2.318 -4.288 1.00 71.56 105 ILE A C 1
ATOM 828 O O . ILE A 1 105 ? 13.952 2.127 -3.816 1.00 71.56 105 ILE A O 1
ATOM 832 N N . LEU A 1 106 ? 16.183 1.850 -3.701 1.00 68.69 106 LEU A N 1
ATOM 833 C CA . LEU A 1 106 ? 16.163 1.006 -2.499 1.00 68.69 106 LEU A CA 1
ATOM 834 C C . LEU A 1 106 ? 15.479 1.679 -1.301 1.00 68.69 106 LEU A C 1
ATOM 836 O O . LEU A 1 106 ? 14.751 1.015 -0.571 1.00 68.69 106 LEU A O 1
ATOM 840 N N . ALA A 1 107 ? 15.661 2.990 -1.113 1.00 72.94 107 ALA A N 1
ATOM 841 C CA . ALA A 1 107 ? 15.037 3.725 -0.008 1.00 72.94 107 ALA A CA 1
ATOM 842 C C . ALA A 1 107 ? 13.497 3.713 -0.083 1.00 72.94 107 ALA A C 1
ATOM 844 O O . ALA A 1 107 ? 12.819 3.542 0.933 1.00 72.94 107 ALA A O 1
ATOM 845 N N . ASP A 1 108 ? 12.941 3.835 -1.291 1.00 70.94 108 ASP A N 1
ATOM 846 C CA . ASP A 1 108 ? 11.492 3.800 -1.503 1.00 70.94 108 ASP A CA 1
ATOM 847 C C . ASP A 1 108 ? 10.962 2.373 -1.254 1.00 70.94 108 ASP A C 1
ATOM 849 O O . ASP A 1 108 ? 9.979 2.198 -0.535 1.00 70.94 108 ASP A O 1
ATOM 853 N N . SER A 1 109 ? 11.689 1.357 -1.738 1.00 72.19 109 SER A N 1
ATOM 854 C CA . SER A 1 109 ? 11.358 -0.068 -1.554 1.00 72.19 109 SER A CA 1
ATOM 855 C C . SER A 1 109 ? 11.485 -0.535 -0.098 1.00 72.19 109 SER A C 1
ATOM 857 O O . SER A 1 109 ? 10.771 -1.431 0.343 1.00 72.19 109 SER A O 1
ATOM 859 N N . GLY A 1 110 ? 12.421 0.037 0.664 1.00 74.56 110 GLY A N 1
ATOM 860 C CA . GLY A 1 110 ? 12.672 -0.365 2.045 1.00 74.56 110 GLY A CA 1
ATOM 861 C C . GLY A 1 110 ? 11.647 0.171 3.036 1.00 74.56 110 GLY A C 1
ATOM 862 O O . GLY A 1 110 ? 11.275 -0.521 3.979 1.00 74.56 110 GLY A O 1
ATOM 863 N N . THR A 1 111 ? 11.128 1.375 2.796 1.00 75.12 111 THR A N 1
ATOM 864 C CA . THR A 1 111 ? 10.074 1.946 3.649 1.00 75.12 111 THR A CA 1
ATOM 865 C C . THR A 1 111 ? 8.705 1.302 3.427 1.00 75.12 111 THR A C 1
ATOM 867 O O . THR A 1 111 ? 7.892 1.288 4.346 1.00 75.12 111 THR A O 1
ATOM 870 N N . GLU A 1 112 ? 8.449 0.723 2.250 1.00 79.69 112 GLU A N 1
ATOM 871 C CA . GLU A 1 112 ? 7.194 0.014 1.950 1.00 79.69 112 GLU A CA 1
ATOM 872 C C . GLU A 1 112 ? 7.041 -1.279 2.766 1.00 79.69 112 GLU A C 1
ATOM 874 O O . GLU A 1 112 ? 5.941 -1.631 3.190 1.00 79.69 112 GLU A O 1
ATOM 879 N N . GLN A 1 113 ? 8.154 -1.950 3.063 1.00 80.50 113 GLN A N 1
ATOM 880 C CA . GLN A 1 113 ? 8.159 -3.226 3.782 1.00 80.50 113 GLN A CA 1
ATOM 881 C C . GLN A 1 113 ? 7.558 -3.116 5.180 1.00 80.50 113 GLN A C 1
ATOM 883 O O . GLN A 1 113 ? 6.783 -3.978 5.590 1.00 80.50 113 GLN A O 1
ATOM 888 N N . LEU A 1 114 ? 7.887 -2.042 5.902 1.00 83.50 114 LEU A N 1
ATOM 889 C CA . LEU A 1 114 ? 7.388 -1.817 7.257 1.00 83.50 114 LEU A CA 1
ATOM 890 C C . LEU A 1 114 ? 5.865 -1.656 7.273 1.00 83.50 114 LEU A C 1
ATOM 892 O O . LEU A 1 114 ? 5.194 -2.242 8.121 1.00 83.50 114 LEU A O 1
ATOM 896 N N . GLU A 1 115 ? 5.317 -0.920 6.307 1.00 86.88 115 GLU A N 1
ATOM 897 C CA . GLU A 1 115 ? 3.873 -0.698 6.186 1.00 86.88 115 GLU A CA 1
ATOM 898 C C . GLU A 1 115 ? 3.136 -1.992 5.810 1.00 86.88 115 GLU A C 1
ATOM 900 O O . GLU A 1 115 ? 2.070 -2.280 6.353 1.00 86.88 115 GLU A O 1
ATOM 905 N N . PHE A 1 116 ? 3.719 -2.817 4.935 1.00 86.94 116 PHE A N 1
ATOM 906 C CA . PHE A 1 116 ? 3.154 -4.114 4.545 1.00 86.94 116 PHE A CA 1
ATOM 907 C C . PHE A 1 116 ? 3.166 -5.126 5.695 1.00 86.94 116 PHE A C 1
ATOM 909 O O . PHE A 1 116 ? 2.185 -5.846 5.894 1.00 86.94 116 PHE A O 1
ATOM 916 N N . ILE A 1 117 ? 4.239 -5.157 6.489 1.00 88.00 117 ILE A N 1
ATOM 917 C CA . ILE A 1 117 ? 4.318 -5.993 7.693 1.00 88.00 117 ILE A CA 1
ATOM 918 C C . ILE A 1 117 ? 3.298 -5.520 8.731 1.00 88.00 117 ILE A C 1
ATOM 920 O O . ILE A 1 117 ? 2.561 -6.343 9.276 1.00 88.00 117 ILE A O 1
ATOM 924 N N . ALA A 1 118 ? 3.197 -4.210 8.973 1.00 88.44 118 ALA A N 1
ATOM 925 C CA . ALA A 1 118 ? 2.206 -3.647 9.887 1.00 88.44 118 ALA A CA 1
ATOM 926 C C . ALA A 1 118 ? 0.771 -3.965 9.433 1.00 88.44 118 ALA A C 1
ATOM 928 O O . ALA A 1 118 ? -0.068 -4.370 10.242 1.00 88.44 118 ALA A O 1
ATOM 929 N N . LEU A 1 119 ? 0.494 -3.860 8.131 1.00 89.38 119 LEU A N 1
ATOM 930 C CA . LEU A 1 119 ? -0.796 -4.223 7.557 1.00 89.38 119 LEU A CA 1
ATOM 931 C C . LEU A 1 1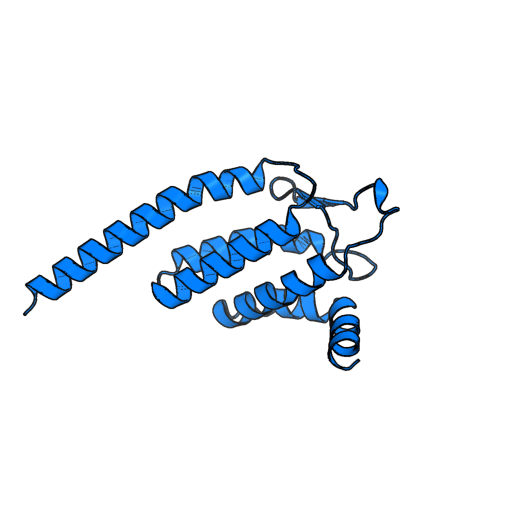19 ? -1.093 -5.716 7.728 1.00 89.38 119 LEU A C 1
ATOM 933 O O . LEU A 1 119 ? -2.201 -6.059 8.138 1.00 89.38 119 LEU A O 1
ATOM 937 N N . SER A 1 120 ? -0.125 -6.599 7.468 1.00 90.44 120 SER A N 1
ATOM 938 C CA . SER A 1 120 ? -0.269 -8.048 7.671 1.00 90.44 120 SER A CA 1
ATOM 939 C C . SER A 1 120 ? -0.597 -8.387 9.127 1.00 90.44 120 SER A C 1
ATOM 941 O O . SER A 1 120 ? -1.552 -9.114 9.390 1.00 90.44 120 SER A O 1
ATOM 943 N N . GLN A 1 121 ? 0.095 -7.768 10.089 1.00 88.81 121 GLN A N 1
ATOM 944 C CA . GLN A 1 121 ? -0.177 -7.951 11.520 1.00 88.81 121 GLN A CA 1
ATOM 945 C C . GLN A 1 121 ? -1.585 -7.500 11.932 1.00 88.81 121 GLN A C 1
ATOM 947 O O . GLN A 1 121 ? -2.187 -8.104 12.818 1.00 88.81 121 GLN A O 1
ATOM 952 N N . ARG A 1 122 ? -2.116 -6.428 11.327 1.00 87.69 122 ARG A N 1
ATOM 953 C CA . ARG A 1 122 ? -3.449 -5.890 11.657 1.00 87.69 122 ARG A CA 1
ATOM 954 C C . ARG A 1 122 ? -4.587 -6.597 10.925 1.00 87.69 122 ARG A C 1
ATOM 956 O O . ARG A 1 122 ? -5.674 -6.719 11.478 1.00 87.69 122 ARG A O 1
ATOM 963 N N . THR A 1 123 ? -4.352 -7.041 9.694 1.00 87.12 123 THR A N 1
ATOM 964 C CA . THR A 1 123 ? -5.349 -7.749 8.873 1.00 87.12 123 THR A CA 1
ATOM 965 C C . THR A 1 123 ? -5.360 -9.256 9.120 1.00 87.12 123 THR A C 1
ATOM 967 O O . THR A 1 123 ? -6.367 -9.899 8.836 1.00 87.12 123 THR A O 1
ATOM 970 N N . GLY A 1 124 ? -4.266 -9.817 9.642 1.00 86.69 124 GLY A N 1
ATOM 971 C CA . GLY A 1 124 ? -4.058 -11.260 9.769 1.00 86.69 124 GLY A CA 1
ATOM 972 C C . GLY A 1 124 ? -3.781 -11.965 8.436 1.00 86.69 124 GLY A C 1
ATOM 973 O O . GLY A 1 124 ? -3.756 -13.191 8.398 1.00 86.69 124 GLY A O 1
ATOM 974 N N . ASP A 1 125 ? -3.599 -11.215 7.345 1.00 87.81 125 ASP A N 1
ATOM 975 C CA . ASP A 1 125 ? -3.349 -11.755 6.009 1.00 87.81 125 ASP A CA 1
ATOM 976 C C . ASP A 1 125 ? -1.828 -11.835 5.754 1.00 87.81 125 ASP A C 1
ATOM 978 O O . ASP A 1 125 ? -1.177 -10.784 5.648 1.00 87.81 125 ASP A O 1
ATOM 982 N N . PRO A 1 126 ? -1.226 -13.040 5.667 1.00 88.06 126 PRO A N 1
ATOM 983 C CA . PRO A 1 126 ? 0.221 -13.204 5.526 1.00 88.06 126 PRO A CA 1
ATOM 984 C C . PRO A 1 126 ? 0.741 -12.777 4.150 1.00 88.06 126 PRO A C 1
ATOM 986 O O . PRO A 1 126 ? 1.943 -12.558 4.004 1.00 88.06 126 PRO A O 1
ATOM 989 N N . LYS A 1 127 ? -0.132 -12.585 3.149 1.00 89.25 127 LYS A N 1
ATOM 990 C CA . LYS A 1 127 ? 0.283 -12.308 1.764 1.00 89.25 127 LYS A CA 1
ATOM 991 C C . LYS A 1 127 ? 1.225 -11.107 1.636 1.00 89.25 127 LYS A C 1
ATOM 993 O O . LYS A 1 127 ? 2.136 -11.123 0.815 1.00 89.25 127 LYS A O 1
ATOM 998 N N . TYR A 1 128 ? 1.016 -10.057 2.436 1.00 87.25 128 TYR A N 1
ATOM 999 C CA . TYR A 1 128 ? 1.832 -8.842 2.378 1.00 87.25 128 TYR A CA 1
ATOM 1000 C C . TYR A 1 128 ? 3.234 -9.098 2.930 1.00 87.25 128 TYR A C 1
ATOM 1002 O O . TYR A 1 128 ? 4.223 -8.668 2.342 1.00 87.25 128 TYR A O 1
ATOM 1010 N N . GLN A 1 129 ? 3.315 -9.843 4.032 1.00 86.31 129 GLN A N 1
ATOM 1011 C CA . GLN A 1 129 ? 4.576 -10.210 4.660 1.00 86.31 129 GLN A CA 1
ATOM 1012 C C . GLN A 1 129 ? 5.357 -11.213 3.804 1.00 86.31 129 GLN A C 1
ATOM 1014 O O . GLN A 1 129 ? 6.562 -11.061 3.635 1.00 86.31 129 GLN A O 1
ATOM 1019 N N . GLU A 1 130 ? 4.684 -12.197 3.208 1.00 87.69 130 GLU A N 1
ATOM 1020 C CA . GLU A 1 130 ? 5.312 -13.161 2.299 1.00 87.69 130 GLU A CA 1
ATOM 1021 C C . GLU A 1 130 ? 5.913 -12.478 1.067 1.00 87.69 130 GLU A C 1
ATOM 1023 O O . GLU A 1 130 ? 7.035 -12.794 0.677 1.00 87.69 130 GLU A O 1
ATOM 1028 N N . LYS A 1 131 ? 5.214 -11.492 0.488 1.00 85.00 131 LYS A N 1
ATOM 1029 C CA . LYS A 1 131 ? 5.726 -10.713 -0.652 1.00 85.00 131 LYS A CA 1
ATOM 1030 C C . LYS A 1 131 ? 6.969 -9.902 -0.294 1.00 85.00 131 LYS A C 1
ATOM 1032 O O . LYS A 1 131 ? 7.940 -9.902 -1.049 1.00 85.00 131 LYS A O 1
ATOM 1037 N N . VAL A 1 132 ? 6.967 -9.271 0.877 1.00 83.81 132 VAL A N 1
ATOM 1038 C CA . VAL A 1 132 ? 8.132 -8.548 1.402 1.00 83.81 132 VAL A CA 1
ATOM 1039 C C . VAL A 1 132 ? 9.306 -9.497 1.655 1.00 83.81 132 VAL A C 1
ATOM 1041 O O . VAL A 1 132 ? 10.423 -9.213 1.233 1.00 83.81 132 VAL A O 1
ATOM 1044 N N . ASN A 1 133 ? 9.058 -10.650 2.276 1.00 82.50 133 ASN A N 1
ATOM 1045 C CA . ASN A 1 133 ? 10.097 -11.630 2.595 1.00 82.50 133 ASN A CA 1
ATOM 1046 C C . ASN A 1 133 ? 10.696 -12.295 1.348 1.00 82.50 133 ASN A C 1
ATOM 1048 O O . ASN A 1 133 ? 11.875 -12.635 1.344 1.00 82.50 133 ASN A O 1
ATOM 1052 N N . ALA A 1 134 ? 9.903 -12.470 0.287 1.00 79.69 134 ALA A N 1
ATOM 1053 C CA . ALA A 1 134 ? 10.378 -12.984 -0.997 1.00 79.69 134 ALA A CA 1
ATOM 1054 C C . ALA A 1 134 ? 11.323 -12.008 -1.723 1.00 79.69 134 ALA A C 1
ATOM 1056 O O . ALA A 1 134 ? 11.995 -12.384 -2.683 1.00 79.69 134 ALA A O 1
ATOM 1057 N N . SER A 1 135 ? 11.376 -10.753 -1.281 1.00 72.69 135 SER A N 1
ATOM 1058 C CA . SER A 1 135 ? 12.124 -9.697 -1.947 1.00 72.69 135 SER A CA 1
ATOM 1059 C C . SER A 1 135 ? 13.548 -9.594 -1.412 1.00 72.69 135 SER A C 1
ATOM 1061 O O . SER A 1 135 ? 13.776 -9.509 -0.204 1.00 72.69 135 SER A O 1
ATOM 1063 N N . HIS A 1 136 ? 14.530 -9.503 -2.315 1.00 69.69 136 HIS A N 1
ATOM 1064 C CA . HIS A 1 136 ? 15.955 -9.383 -1.959 1.00 69.69 136 HIS A CA 1
ATOM 1065 C C . HIS A 1 136 ? 16.277 -8.125 -1.135 1.00 69.69 136 HIS A C 1
ATOM 1067 O O . HIS A 1 136 ? 17.316 -8.047 -0.475 1.00 69.69 136 HIS A O 1
ATOM 1073 N N . VAL A 1 137 ? 15.370 -7.147 -1.127 1.00 68.88 137 VAL A N 1
ATOM 1074 C CA . VAL A 1 137 ? 15.504 -5.920 -0.342 1.00 68.88 137 VAL A CA 1
ATOM 1075 C C . VAL A 1 137 ? 15.541 -6.214 1.166 1.00 68.88 137 VAL A C 1
ATOM 1077 O O . VAL A 1 137 ? 16.267 -5.526 1.880 1.00 68.88 137 VAL A O 1
ATOM 1080 N N . TYR A 1 138 ? 14.854 -7.256 1.656 1.00 64.81 138 TYR A N 1
ATOM 1081 C CA . TYR A 1 138 ? 14.881 -7.627 3.080 1.00 64.81 138 TYR A CA 1
ATOM 1082 C C . TYR A 1 138 ? 16.290 -8.049 3.531 1.00 64.81 138 TYR A C 1
ATOM 1084 O O . TYR A 1 138 ? 16.770 -7.649 4.591 1.00 64.81 138 TYR A O 1
ATOM 1092 N N . SER A 1 139 ? 16.994 -8.805 2.679 1.00 60.31 139 SER A N 1
ATOM 1093 C CA . SER A 1 139 ? 18.387 -9.208 2.910 1.00 60.31 139 SER A CA 1
ATOM 1094 C C . SER A 1 139 ? 19.333 -8.002 2.887 1.00 60.31 139 SER A C 1
ATOM 1096 O O . SER A 1 139 ? 20.197 -7.870 3.754 1.00 60.31 139 SER A O 1
ATOM 1098 N N . CYS A 1 140 ? 19.119 -7.079 1.945 1.00 58.78 140 CYS A N 1
ATOM 1099 C CA . CYS A 1 140 ? 19.949 -5.887 1.786 1.00 58.78 140 CYS A CA 1
ATOM 1100 C C . CYS A 1 140 ? 19.783 -4.888 2.949 1.00 58.78 140 CYS A C 1
ATOM 1102 O O . CYS A 1 140 ? 20.772 -4.348 3.439 1.00 58.78 140 CYS A O 1
ATOM 1104 N N . LEU A 1 141 ? 18.558 -4.688 3.450 1.00 62.47 141 LEU A N 1
ATOM 1105 C CA . LEU A 1 141 ? 18.292 -3.830 4.612 1.00 62.47 141 LEU A CA 1
ATOM 1106 C C . LEU A 1 141 ? 18.861 -4.396 5.907 1.00 62.47 141 LEU A C 1
ATOM 1108 O O . LEU A 1 141 ? 19.395 -3.640 6.712 1.00 62.47 141 LEU A O 1
ATOM 1112 N N . CYS A 1 142 ? 18.771 -5.712 6.102 1.00 57.72 142 CYS A N 1
ATOM 1113 C CA . CYS A 1 142 ? 19.380 -6.351 7.262 1.00 57.72 142 CYS A CA 1
ATOM 1114 C C . CYS A 1 142 ? 20.901 -6.115 7.262 1.00 57.72 142 CYS A C 1
ATOM 1116 O O . CYS A 1 142 ? 21.473 -5.792 8.294 1.00 57.72 142 CYS A O 1
ATOM 1118 N N . TYR A 1 143 ? 21.538 -6.155 6.087 1.00 54.09 143 TYR A N 1
ATOM 1119 C CA . TYR A 1 143 ? 22.950 -5.796 5.931 1.00 54.09 143 TYR A CA 1
ATOM 1120 C C . TYR A 1 143 ? 23.244 -4.316 6.217 1.00 54.09 143 TYR A C 1
ATOM 1122 O O . TYR A 1 143 ? 24.229 -4.011 6.879 1.00 54.09 143 TYR A O 1
ATOM 1130 N N . LEU A 1 144 ? 22.395 -3.398 5.749 1.00 54.44 144 LEU A N 1
ATOM 1131 C CA . LEU A 1 144 ? 22.565 -1.947 5.917 1.00 54.44 144 LEU A CA 1
ATOM 1132 C C . LEU A 1 144 ? 22.293 -1.447 7.342 1.00 54.44 144 LEU A C 1
ATOM 1134 O O . LEU A 1 144 ? 22.777 -0.385 7.705 1.00 54.44 144 LEU A O 1
ATOM 1138 N N . MET A 1 145 ? 21.505 -2.176 8.133 1.00 49.88 145 MET A N 1
ATOM 1139 C CA . MET A 1 145 ? 21.219 -1.834 9.531 1.00 49.88 145 MET A CA 1
ATOM 1140 C C . MET A 1 145 ? 22.238 -2.448 10.511 1.00 49.88 145 MET A C 1
ATOM 1142 O O . MET A 1 145 ? 22.256 -2.076 11.682 1.00 49.88 145 MET A O 1
ATOM 1146 N N . PHE A 1 146 ? 23.073 -3.380 10.033 1.00 41.00 146 PHE A N 1
ATOM 1147 C CA . PHE A 1 146 ? 24.178 -4.009 10.770 1.00 41.00 146 PHE A CA 1
ATOM 1148 C C . PHE A 1 146 ? 25.575 -3.495 10.352 1.00 41.00 146 PHE A C 1
ATOM 1150 O O . PHE A 1 146 ? 26.576 -3.984 10.881 1.00 41.00 146 PHE A O 1
ATOM 1157 N N . LEU A 1 147 ? 25.644 -2.518 9.442 1.00 39.72 147 LEU A N 1
ATOM 1158 C CA . LEU A 1 147 ? 26.845 -1.771 9.039 1.00 39.72 147 LEU A CA 1
ATOM 1159 C C . LEU A 1 147 ? 26.746 -0.324 9.528 1.00 39.72 147 LEU A C 1
ATOM 1161 O O . LEU A 1 147 ? 27.796 0.212 9.946 1.00 39.72 147 LEU A O 1
#

Radius of gyration: 17.74 Å; chains: 1; bounding box: 53×28×52 Å

Secondary structure (DSSP, 8-state):
-HHHHHHHHHHHHHHHHHHHHHHHHHHHHHHH---S--HHHHHHHHHHHHHHHHHH--HHHHHHHHHHHHHHGGGG--TTS---SEE-TTT--EE--GGGTT---HHHHHHHHHHHHHHHHHH--THHHHHHHTSHHHHHHHHHH--

O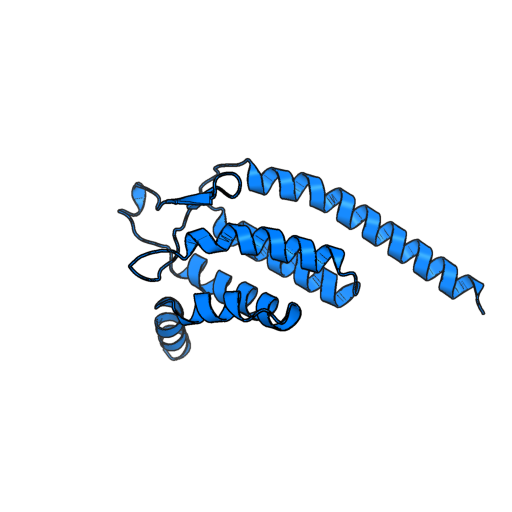rganism: Gossypium barbadense (NCBI:txid3634)

InterPro domains:
  IPR001382 Glycoside hydrolase family 47 [PF01532] (44-134)
  IPR001382 Glycoside hydrolase family 47 [PR00747] (35-53)
  IPR001382 Glycoside hydrolase family 47 [PR00747] (74-93)
  IPR012341 Six-hairpin glycosidase-like superfamily [G3DSA:1.50.10.10] (40-141)
  IPR036026 Seven-hairpin glycosidases [SSF48225] (43-133)
  IPR050749 Glycosyl Hydrolase Family 47 [PTHR11742] (44-133)

Foldseek 3Di:
DVPVVVVVVVVLVVVVVVVVVVVVVVVVVLLPDQPPQNLLVLLVQLVVLLVVCVVNVDCVSLVVSVLSVVLQLLQQPDPQSQGARGANSNPSDGAHDVVVVRDDDLVSRVSNQVSLVSSCVVVVPCVSVVSNVSHCSVVVVVVVVVD

pLDDT: mean 71.04, std 13.08, range [39.28, 90.44]

Sequence (147 aa):
MNCARTIYKKLTLCLVRRITQSITPRLRAYYITPLFRHLVRCNRAVGGLLSTYDLSGDNIFLEKARDIADRLLPAWDTPSGIPYNIINLARGNAHNPGWTGGDSILADSGTEQLEFIALSQRTGDPKYQEKVNASHVYSCLCYLMFL